Protein AF-A0A523XAG2-F1 (afdb_monomer)

Foldseek 3Di:
DEDEADAQQDADDPVRVVRLVVVLVVVVVCVVVVDDDQYEYEHALDDPSLVVSCVVVVHDSNVSNVVSVVNVCVVCVVVVRDDGPYYHYPVNCVVVVVVVLVVCVVVVQWDDDPPDIDGNPVD

Solvent-accessible surface area (backbone atoms only — not comparable to full-atom values): 7005 Å² total; per-residue (Å²): 87,79,48,88,53,53,61,29,62,57,82,84,51,70,71,54,54,53,52,50,47,53,52,38,51,53,49,52,51,43,44,73,75,68,46,88,79,64,36,34,32,39,36,44,57,68,48,71,66,31,51,56,50,15,60,77,70,74,48,58,42,64,60,46,19,53,54,28,50,54,48,46,54,54,56,38,52,74,69,68,39,73,78,61,80,40,69,55,41,47,76,79,39,48,71,58,53,51,55,51,52,54,53,30,38,77,70,64,36,25,47,78,58,90,98,45,77,46,76,45,87,91,101

pLDDT: mean 97.84, std 1.45, range [84.06, 98.75]
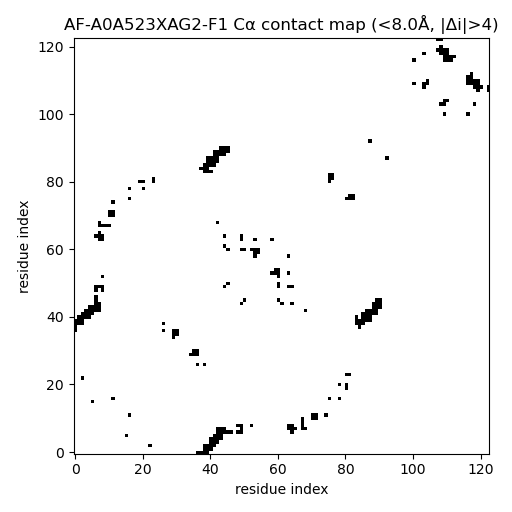
Sequence (123 aa):
MYVCGVTPYAPCHLGHAMSYIVFDTIRRYLEFRGYKVKYVQNFTDIDDKIITRANELGIPPQELAEGFITQYFTDMDALNVKRADVYPRATEEIPKIIEIVEGLIQKGHAYQAGSDVYFRVTS

Radius of gyration: 17.48 Å; Cα contacts (8 Å, |Δi|>4): 146; chains: 1; bounding box: 39×34×42 Å

Structure (mmCIF, N/CA/C/O backbone):
data_AF-A0A523XAG2-F1
#
_entry.id   AF-A0A523XAG2-F1
#
loop_
_atom_site.group_PDB
_atom_site.id
_atom_site.type_symbol
_atom_site.label_atom_id
_atom_site.label_alt_id
_atom_site.label_comp_id
_atom_site.label_asym_id
_atom_site.label_entity_id
_atom_site.label_seq_id
_atom_site.pdbx_PDB_ins_code
_atom_site.Cartn_x
_atom_site.Cartn_y
_atom_site.Cartn_z
_atom_site.occupancy
_atom_site.B_iso_or_equiv
_atom_site.auth_seq_id
_atom_site.auth_comp_id
_atom_site.auth_asym_id
_atom_site.auth_atom_id
_atom_site.pdbx_PDB_model_num
ATOM 1 N N . MET A 1 1 ? -11.273 -7.940 -5.607 1.00 97.50 1 MET A N 1
ATOM 2 C CA . MET A 1 1 ? -10.113 -8.535 -4.920 1.00 97.50 1 MET A CA 1
ATOM 3 C C . MET A 1 1 ? -9.231 -7.404 -4.435 1.00 97.50 1 MET A C 1
ATOM 5 O O . MET A 1 1 ? -8.866 -6.571 -5.253 1.00 97.50 1 MET A O 1
ATOM 9 N N . TYR A 1 2 ? -8.953 -7.353 -3.134 1.00 98.50 2 TYR A N 1
ATOM 10 C CA . TYR A 1 2 ? -8.008 -6.406 -2.542 1.00 98.50 2 TYR A CA 1
ATOM 11 C C . TYR A 1 2 ? -6.773 -7.173 -2.075 1.00 98.50 2 TYR A C 1
ATOM 13 O O . TYR A 1 2 ? -6.923 -8.226 -1.456 1.00 98.50 2 TYR A O 1
ATOM 21 N N . VAL A 1 3 ? -5.584 -6.661 -2.382 1.00 98.31 3 VAL A N 1
ATOM 22 C CA . VAL A 1 3 ? -4.302 -7.210 -1.923 1.00 98.31 3 VAL A CA 1
ATOM 23 C C . VAL A 1 3 ? -3.475 -6.060 -1.372 1.00 98.31 3 VAL A C 1
ATOM 25 O O . VAL A 1 3 ? -3.323 -5.044 -2.045 1.00 98.31 3 VAL A O 1
ATOM 28 N N . CYS A 1 4 ? -2.940 -6.218 -0.162 1.00 98.25 4 CYS A N 1
ATOM 29 C CA . CYS A 1 4 ? -2.070 -5.209 0.436 1.00 98.25 4 CYS A CA 1
ATOM 30 C C . CYS A 1 4 ? -0.849 -4.967 -0.462 1.00 98.25 4 CYS A C 1
ATOM 32 O O . CYS A 1 4 ? -0.158 -5.914 -0.856 1.00 98.25 4 CYS A O 1
ATOM 34 N N . GLY A 1 5 ? -0.598 -3.707 -0.806 1.00 97.62 5 GLY A N 1
ATOM 35 C CA . GLY A 1 5 ? 0.597 -3.325 -1.548 1.00 97.62 5 GLY A CA 1
ATOM 36 C C . GLY A 1 5 ? 1.783 -3.039 -0.634 1.00 97.62 5 GLY A C 1
ATOM 37 O O . GLY A 1 5 ? 1.847 -3.517 0.500 1.00 97.62 5 GLY A O 1
ATOM 38 N N . VAL A 1 6 ? 2.757 -2.306 -1.166 1.00 97.94 6 VAL A N 1
ATOM 39 C CA . VAL A 1 6 ? 4.021 -2.019 -0.479 1.00 97.94 6 VAL A CA 1
ATOM 40 C C . VAL A 1 6 ? 3.953 -0.725 0.330 1.00 97.94 6 VAL A C 1
ATOM 42 O O . VAL A 1 6 ? 3.184 0.187 0.019 1.00 97.94 6 VAL A O 1
ATOM 45 N N . THR A 1 7 ? 4.840 -0.622 1.317 1.00 98.31 7 THR A N 1
ATOM 46 C CA . THR A 1 7 ? 5.311 0.662 1.848 1.00 98.31 7 THR A CA 1
ATOM 47 C C . THR A 1 7 ? 6.520 1.090 1.000 1.00 98.31 7 THR A C 1
ATOM 49 O O . THR A 1 7 ? 7.567 0.442 1.095 1.00 98.31 7 THR A O 1
ATOM 52 N N . PRO A 1 8 ? 6.417 2.117 0.136 1.00 97.38 8 PRO A N 1
ATOM 53 C CA . PRO A 1 8 ? 7.458 2.482 -0.827 1.00 97.38 8 PRO A CA 1
ATOM 54 C C . PRO A 1 8 ? 8.610 3.278 -0.179 1.00 97.38 8 PRO A C 1
ATOM 56 O O . PRO A 1 8 ? 8.826 4.443 -0.483 1.00 97.38 8 PRO A O 1
ATOM 59 N N . TYR A 1 9 ? 9.367 2.653 0.727 1.00 97.06 9 TYR A N 1
ATOM 60 C CA . TYR A 1 9 ? 10.564 3.251 1.351 1.00 97.06 9 TYR A CA 1
ATOM 61 C C . TYR A 1 9 ? 11.886 2.649 0.838 1.00 97.06 9 TYR A C 1
ATOM 63 O O . TYR A 1 9 ? 12.965 3.145 1.170 1.00 97.06 9 TYR A O 1
ATOM 71 N N . ALA A 1 10 ? 11.810 1.554 0.074 1.00 96.31 10 ALA A N 1
ATOM 72 C CA . ALA A 1 10 ? 12.940 0.792 -0.449 1.00 96.31 10 ALA A CA 1
ATOM 73 C C . ALA A 1 10 ? 12.531 -0.009 -1.709 1.00 96.31 10 ALA A C 1
ATOM 75 O O . ALA A 1 10 ? 11.331 -0.182 -1.951 1.00 96.31 10 ALA A O 1
ATOM 76 N N . PRO A 1 11 ? 13.495 -0.538 -2.495 1.00 96.81 11 PRO A N 1
ATOM 77 C CA . PRO A 1 11 ? 13.202 -1.393 -3.645 1.00 96.81 11 PRO A CA 1
ATOM 78 C C . PRO A 1 11 ? 12.416 -2.655 -3.273 1.00 96.81 11 PRO A C 1
ATOM 80 O O . PRO A 1 11 ? 12.544 -3.189 -2.165 1.00 96.81 11 PRO A O 1
ATOM 83 N N . CYS A 1 12 ? 11.648 -3.190 -4.224 1.00 96.06 12 CYS A N 1
ATOM 84 C CA . CYS A 1 12 ? 10.945 -4.447 -4.012 1.00 96.06 12 CYS A CA 1
ATOM 85 C C . CYS A 1 12 ? 11.915 -5.631 -3.928 1.00 96.06 12 CYS A C 1
ATOM 87 O O . CYS A 1 12 ? 12.754 -5.831 -4.799 1.00 96.06 12 CYS A O 1
ATOM 89 N N . HIS A 1 13 ? 11.765 -6.465 -2.897 1.00 96.56 13 HIS A N 1
ATOM 90 C CA . HIS A 1 13 ? 12.514 -7.715 -2.774 1.00 96.56 13 HIS A CA 1
ATOM 91 C C . HIS A 1 13 ? 11.703 -8.917 -3.284 1.0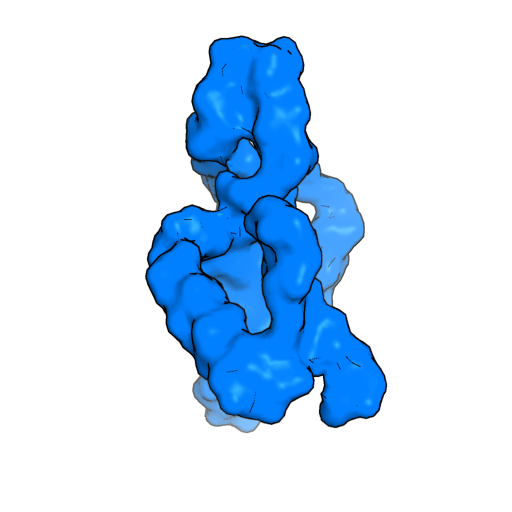0 96.56 13 HIS A C 1
ATOM 93 O O . HIS A 1 13 ? 10.490 -8.835 -3.484 1.00 96.56 13 HIS A O 1
ATOM 99 N N . LEU A 1 14 ? 12.341 -10.089 -3.385 1.00 97.00 14 LEU A N 1
ATOM 100 C CA . LEU A 1 14 ? 11.727 -11.315 -3.916 1.00 97.00 14 LEU A CA 1
ATOM 101 C C . LEU A 1 14 ? 10.422 -11.725 -3.208 1.00 97.00 14 LEU A C 1
ATOM 103 O O . LEU A 1 14 ? 9.502 -12.216 -3.854 1.00 97.00 14 LEU A O 1
ATOM 107 N N . GLY A 1 15 ? 10.299 -11.477 -1.900 1.00 97.56 15 GLY A N 1
ATOM 108 C CA . GLY A 1 15 ? 9.042 -11.706 -1.174 1.00 97.56 15 GLY A CA 1
ATOM 109 C C . GLY A 1 15 ? 7.845 -10.906 -1.718 1.00 97.56 15 GLY A C 1
ATOM 110 O O . GLY A 1 15 ? 6.747 -11.451 -1.808 1.00 97.56 15 GLY A O 1
ATOM 111 N N . HIS A 1 16 ? 8.053 -9.654 -2.146 1.00 97.44 16 HIS A N 1
ATOM 112 C CA . HIS A 1 16 ? 7.012 -8.844 -2.784 1.00 97.44 16 HIS A CA 1
ATOM 113 C C . HIS A 1 16 ? 6.643 -9.426 -4.149 1.00 97.44 16 HIS A C 1
ATOM 115 O O . HIS A 1 16 ? 5.468 -9.666 -4.416 1.00 97.44 16 HIS A O 1
ATOM 121 N N . ALA A 1 17 ? 7.652 -9.732 -4.972 1.00 97.00 17 ALA A N 1
ATOM 122 C CA . ALA A 1 17 ? 7.456 -10.347 -6.281 1.00 97.00 17 ALA A CA 1
ATOM 123 C C . ALA A 1 17 ? 6.650 -11.653 -6.182 1.00 97.00 17 ALA A C 1
ATOM 125 O O . ALA A 1 17 ? 5.663 -11.819 -6.891 1.00 97.00 17 ALA A O 1
ATOM 126 N N . MET A 1 18 ? 7.013 -12.544 -5.253 1.00 97.94 18 MET A N 1
ATOM 127 C CA . MET A 1 18 ? 6.292 -13.799 -5.022 1.00 97.94 18 MET A CA 1
ATOM 128 C C . MET A 1 18 ? 4.818 -13.547 -4.689 1.00 97.94 18 MET A C 1
ATOM 130 O O . MET A 1 18 ? 3.946 -14.127 -5.334 1.00 97.94 18 MET A O 1
ATOM 134 N N . SER A 1 19 ? 4.534 -12.642 -3.746 1.00 97.44 19 SER A N 1
ATOM 135 C CA . SER A 1 19 ? 3.159 -12.298 -3.368 1.00 97.44 19 SER A CA 1
ATOM 136 C C . SER A 1 19 ? 2.347 -11.818 -4.577 1.00 97.44 19 SER A C 1
ATOM 138 O O . SER A 1 19 ? 1.274 -12.350 -4.869 1.00 97.44 19 SER A O 1
ATOM 140 N N . TYR A 1 20 ? 2.878 -10.860 -5.340 1.00 98.19 20 TYR A N 1
ATOM 141 C CA . TYR A 1 20 ? 2.146 -10.264 -6.457 1.00 98.19 20 TYR A CA 1
ATOM 142 C C . TYR A 1 20 ? 1.990 -11.208 -7.650 1.00 98.19 20 TYR A C 1
ATOM 144 O O . TYR A 1 20 ? 0.936 -11.191 -8.280 1.00 98.19 20 TYR A O 1
ATOM 152 N N . ILE A 1 21 ? 2.947 -12.106 -7.896 1.00 98.44 21 ILE A N 1
ATOM 153 C CA . ILE A 1 21 ? 2.810 -13.181 -8.892 1.00 98.44 21 ILE A CA 1
ATOM 154 C C . ILE A 1 21 ? 1.715 -14.177 -8.483 1.00 98.44 21 ILE A C 1
ATOM 156 O O . ILE A 1 21 ? 0.915 -14.596 -9.324 1.00 98.44 21 ILE A O 1
ATOM 160 N N . VAL A 1 22 ? 1.635 -14.550 -7.201 1.00 98.56 22 VAL A N 1
ATOM 161 C CA . VAL A 1 22 ? 0.587 -15.460 -6.706 1.00 98.56 22 VAL A CA 1
ATOM 162 C C . VAL A 1 22 ? -0.797 -14.838 -6.894 1.00 98.56 22 VAL A C 1
ATOM 164 O O . VAL A 1 22 ? -1.693 -15.483 -7.444 1.00 98.56 22 VAL A O 1
ATOM 167 N N . PHE A 1 23 ? -0.982 -13.575 -6.506 1.00 98.56 23 PHE A N 1
ATOM 168 C CA . PHE A 1 23 ? -2.272 -12.903 -6.676 1.00 98.56 23 PHE A CA 1
ATOM 169 C C . PHE A 1 23 ? -2.610 -12.590 -8.136 1.00 98.56 23 PHE A C 1
ATOM 171 O O . PHE A 1 23 ? -3.779 -12.679 -8.515 1.00 98.56 23 PHE A O 1
ATOM 178 N N . ASP A 1 24 ? -1.617 -12.302 -8.978 1.00 98.56 24 ASP A N 1
ATOM 179 C CA . ASP A 1 24 ? -1.805 -12.184 -10.425 1.00 98.56 24 ASP A CA 1
ATOM 180 C C . ASP A 1 24 ? -2.245 -13.519 -11.044 1.00 98.56 24 ASP A C 1
ATOM 182 O O . ASP A 1 24 ? -3.184 -13.559 -11.839 1.00 98.56 24 ASP A O 1
ATOM 186 N N . THR A 1 25 ? -1.667 -14.637 -10.598 1.00 98.56 25 THR A N 1
ATOM 187 C CA . THR A 1 25 ? -2.084 -15.984 -11.018 1.00 98.56 25 THR A CA 1
ATOM 188 C C . THR A 1 25 ? -3.542 -16.256 -10.640 1.00 98.56 25 THR A C 1
ATOM 190 O O . THR A 1 25 ? -4.327 -16.707 -11.477 1.00 98.56 25 THR A O 1
ATOM 193 N N . ILE A 1 26 ? -3.938 -15.926 -9.405 1.00 98.56 26 ILE A N 1
ATOM 194 C CA . ILE A 1 26 ? -5.331 -16.046 -8.947 1.00 98.56 26 ILE A CA 1
ATOM 195 C C . ILE A 1 26 ? -6.255 -15.167 -9.801 1.00 98.56 26 ILE A C 1
ATOM 197 O O . ILE A 1 26 ? -7.284 -15.649 -10.279 1.00 98.56 26 ILE A O 1
ATOM 201 N N . ARG A 1 27 ? -5.884 -13.900 -10.044 1.00 98.50 27 ARG A N 1
ATOM 202 C CA . ARG A 1 27 ? -6.647 -12.976 -10.900 1.00 98.50 27 ARG A CA 1
ATOM 203 C C . ARG A 1 27 ? -6.852 -13.564 -12.292 1.00 98.50 27 ARG A C 1
ATOM 205 O O . ARG A 1 27 ? -7.989 -13.647 -12.748 1.00 98.50 27 ARG A O 1
ATOM 212 N N . ARG A 1 28 ? -5.770 -13.985 -12.952 1.00 98.69 28 ARG A N 1
ATOM 213 C CA . ARG A 1 28 ? -5.802 -14.546 -14.310 1.00 98.69 28 ARG A CA 1
ATOM 214 C C . ARG A 1 28 ? -6.657 -15.803 -14.376 1.00 98.69 28 ARG A C 1
ATOM 216 O O . ARG A 1 28 ? -7.413 -15.966 -15.328 1.00 98.69 28 ARG A O 1
ATOM 223 N N . TYR A 1 29 ? -6.588 -16.665 -13.361 1.00 98.75 29 TYR A N 1
ATOM 224 C CA . TYR A 1 29 ? -7.439 -17.849 -13.298 1.00 98.75 29 TYR A CA 1
ATOM 225 C C . TYR A 1 29 ? -8.923 -17.483 -13.176 1.00 98.75 29 TYR A C 1
ATOM 227 O O . TYR A 1 29 ? -9.754 -18.037 -13.893 1.00 98.75 29 TYR A O 1
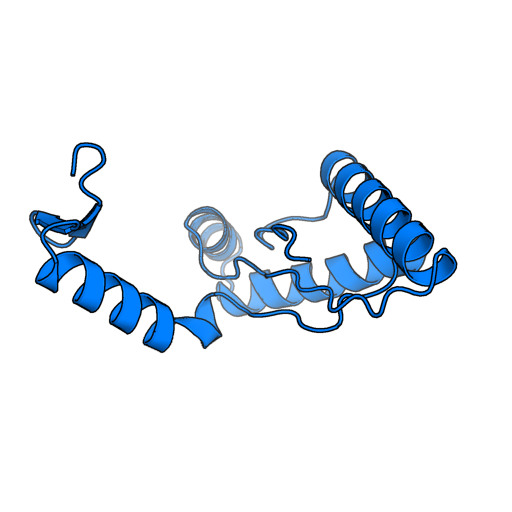ATOM 235 N N . LEU A 1 30 ? -9.275 -16.524 -12.317 1.00 98.69 30 LEU A N 1
ATOM 236 C CA . LEU A 1 30 ? -10.655 -16.048 -12.192 1.00 98.69 30 LEU A CA 1
ATOM 237 C C . LEU A 1 30 ? -11.165 -15.424 -13.502 1.00 98.69 30 LEU A C 1
ATOM 239 O O . LEU A 1 30 ? -12.275 -15.737 -13.932 1.00 98.69 30 LEU A O 1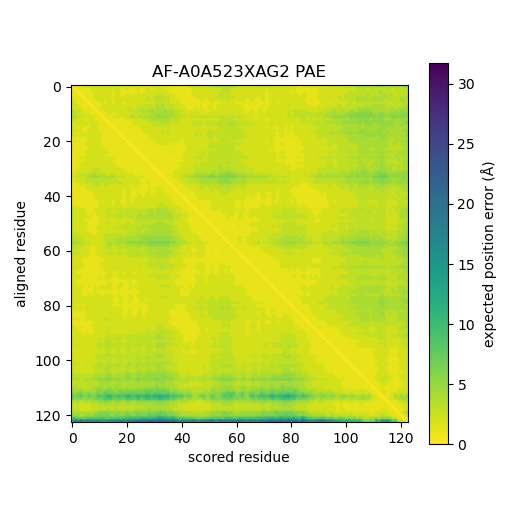
ATOM 243 N N . GLU A 1 31 ? -10.347 -14.602 -14.161 1.00 98.38 31 GLU A N 1
ATOM 244 C CA . GLU A 1 31 ? -10.662 -14.019 -15.472 1.00 98.38 31 GLU A CA 1
ATOM 245 C C . GLU A 1 31 ? -10.849 -15.114 -16.540 1.00 98.38 31 GLU A C 1
ATOM 247 O O . GLU A 1 31 ? -11.838 -15.095 -17.271 1.00 98.38 31 GLU A O 1
ATOM 252 N N . PHE A 1 32 ? -9.974 -16.126 -16.574 1.00 98.50 32 PHE A N 1
ATOM 253 C CA . PHE A 1 32 ? -10.103 -17.297 -17.453 1.00 98.50 32 PHE A CA 1
ATOM 254 C C . PHE A 1 32 ? -11.407 -18.073 -17.214 1.00 98.50 32 PHE A C 1
ATOM 256 O O . PHE A 1 32 ? -12.037 -18.545 -18.158 1.00 98.50 32 PHE A O 1
ATOM 263 N N . ARG A 1 33 ? -11.856 -18.177 -15.958 1.00 98.56 33 ARG A N 1
ATOM 264 C CA . ARG A 1 33 ? -13.131 -18.815 -15.590 1.00 98.56 33 ARG A CA 1
ATOM 265 C C . ARG A 1 33 ? -14.368 -17.967 -15.922 1.00 98.56 33 ARG A C 1
ATOM 267 O O . ARG A 1 33 ? -15.479 -18.427 -15.669 1.00 98.56 33 ARG A O 1
ATOM 274 N N . GLY A 1 34 ? -14.192 -16.772 -16.487 1.00 98.62 34 GLY A N 1
ATOM 275 C CA . GLY A 1 34 ? -15.273 -15.882 -16.915 1.00 98.62 34 GLY A CA 1
ATOM 276 C C . GLY A 1 34 ? -15.710 -14.852 -15.870 1.00 98.62 34 GLY A C 1
ATOM 277 O O . GLY A 1 34 ? -16.684 -14.135 -16.099 1.00 98.62 34 GLY A O 1
ATOM 278 N N . TYR A 1 35 ? -15.016 -14.740 -14.731 1.00 98.62 35 TYR A N 1
ATOM 279 C CA . TYR A 1 35 ? -15.319 -13.706 -13.741 1.00 98.62 35 TYR A CA 1
ATOM 280 C C . TYR A 1 35 ? -14.778 -12.342 -14.175 1.00 98.62 35 TYR A C 1
ATOM 282 O O . TYR A 1 35 ? -13.654 -12.216 -14.656 1.00 98.62 35 TYR A O 1
ATOM 290 N N . LYS A 1 36 ? -15.552 -11.285 -13.909 1.00 98.12 36 LYS A N 1
ATOM 291 C CA . LYS A 1 36 ? -15.058 -9.905 -13.965 1.00 98.12 36 LYS A CA 1
ATOM 292 C C . LYS A 1 36 ? -14.393 -9.565 -12.636 1.00 98.12 36 LYS A C 1
ATOM 294 O O . LYS A 1 36 ? -15.077 -9.374 -11.631 1.00 98.12 36 LYS A O 1
ATOM 299 N N . VAL A 1 37 ? -13.067 -9.503 -12.621 1.00 98.19 37 VAL A N 1
ATOM 300 C CA . VAL A 1 37 ? -12.303 -9.203 -11.406 1.00 98.19 37 VAL A CA 1
ATOM 301 C C . VAL A 1 37 ? -11.959 -7.719 -11.371 1.00 98.19 37 VAL A C 1
ATOM 303 O O . VAL A 1 37 ? -11.209 -7.255 -12.219 1.00 98.19 37 VAL A O 1
ATOM 306 N N . LYS A 1 38 ? -12.466 -6.996 -10.362 1.00 98.50 38 LYS A N 1
ATOM 307 C CA . LYS A 1 38 ? -11.920 -5.691 -9.960 1.00 98.50 38 LYS A CA 1
ATOM 308 C C . LYS A 1 38 ? -10.787 -5.923 -8.963 1.00 98.50 38 LYS A C 1
ATOM 310 O O . LYS A 1 38 ? -11.047 -6.390 -7.848 1.00 98.50 38 LYS A O 1
ATOM 315 N N . TYR A 1 39 ? -9.556 -5.651 -9.365 1.00 98.44 39 TYR A N 1
ATOM 316 C CA . TYR A 1 39 ? -8.343 -5.797 -8.575 1.00 98.44 39 TYR A CA 1
ATOM 317 C C . TYR A 1 39 ? -7.875 -4.441 -8.036 1.00 98.44 39 TYR A C 1
ATOM 319 O O . TYR A 1 39 ? -7.693 -3.498 -8.799 1.00 98.44 39 TYR A O 1
ATOM 327 N N . VAL A 1 40 ? -7.708 -4.346 -6.718 1.00 98.69 40 VAL A N 1
ATOM 328 C CA . VAL A 1 40 ? -7.300 -3.127 -6.008 1.00 98.69 40 VAL A CA 1
ATOM 329 C C . VAL A 1 40 ? -6.075 -3.440 -5.160 1.00 98.69 40 VAL A C 1
ATOM 331 O O . VAL A 1 40 ? -6.059 -4.457 -4.462 1.00 98.69 40 VAL A O 1
ATOM 334 N N . GLN A 1 41 ? -5.076 -2.565 -5.207 1.00 98.62 41 GLN A N 1
ATOM 335 C CA . GLN A 1 41 ? -3.840 -2.713 -4.448 1.00 98.62 41 GLN A CA 1
ATOM 336 C C . GLN A 1 41 ? -3.341 -1.350 -3.988 1.00 98.62 41 GLN A C 1
ATOM 338 O O . GLN A 1 41 ? -3.088 -0.486 -4.813 1.00 98.62 41 GLN A O 1
ATOM 343 N N . ASN A 1 42 ? -3.223 -1.137 -2.682 1.00 98.62 42 ASN A N 1
ATOM 344 C CA . ASN A 1 42 ? -2.871 0.177 -2.150 1.00 98.62 42 ASN A CA 1
ATOM 345 C C . ASN A 1 42 ? -1.363 0.469 -2.225 1.00 98.62 42 ASN A C 1
ATOM 347 O O . ASN A 1 42 ? -0.554 -0.450 -2.296 1.00 98.62 42 ASN A O 1
ATOM 351 N N . PHE A 1 43 ? -0.986 1.737 -2.092 1.00 98.62 43 PHE A N 1
ATOM 352 C CA . PHE A 1 43 ? 0.350 2.124 -1.637 1.00 98.62 43 PHE A CA 1
ATOM 353 C C . PHE A 1 43 ? 0.246 2.737 -0.244 1.00 98.62 43 PHE A C 1
ATOM 355 O O . PHE A 1 43 ? -0.556 3.643 -0.014 1.00 98.62 43 PHE A O 1
ATOM 362 N N . THR A 1 44 ? 1.050 2.239 0.694 1.00 98.38 44 THR A N 1
ATOM 363 C CA . THR A 1 44 ? 1.156 2.816 2.040 1.00 98.38 44 THR A CA 1
ATOM 364 C C . THR A 1 44 ? 2.208 3.923 2.010 1.00 98.38 44 THR A C 1
ATOM 366 O O . THR A 1 44 ? 3.316 3.745 2.500 1.00 98.38 44 THR A O 1
ATOM 369 N N . ASP A 1 45 ? 1.896 5.036 1.349 1.00 98.06 45 ASP A N 1
ATOM 370 C CA . ASP A 1 45 ? 2.817 6.144 1.050 1.00 98.06 45 ASP A CA 1
ATOM 371 C C . ASP A 1 45 ? 2.983 7.167 2.192 1.00 98.06 45 ASP A C 1
ATOM 373 O O . ASP A 1 45 ? 3.628 8.199 2.024 1.00 98.06 45 ASP A O 1
ATOM 377 N N . ILE A 1 46 ? 2.458 6.845 3.376 1.00 97.12 46 ILE A N 1
ATOM 378 C CA . ILE A 1 46 ? 2.736 7.519 4.645 1.00 97.12 46 ILE A CA 1
ATOM 379 C C . ILE A 1 46 ? 2.923 6.456 5.735 1.00 97.12 46 ILE A C 1
ATOM 381 O O . ILE A 1 46 ? 2.018 5.674 6.014 1.00 97.12 46 ILE A O 1
ATOM 385 N N . ASP A 1 47 ? 4.130 6.383 6.297 1.00 97.94 47 ASP A N 1
ATOM 386 C CA . ASP A 1 47 ? 4.543 5.384 7.291 1.00 97.94 47 ASP A CA 1
ATOM 387 C C . ASP A 1 47 ? 5.838 5.846 7.978 1.00 97.94 47 ASP A C 1
ATOM 389 O O . ASP A 1 47 ? 6.654 6.542 7.359 1.00 97.94 47 ASP A O 1
ATOM 393 N N . ASP A 1 48 ? 6.071 5.413 9.219 1.00 97.25 48 ASP A N 1
ATOM 394 C CA . ASP A 1 48 ? 7.284 5.738 9.980 1.00 97.25 48 ASP A CA 1
ATOM 395 C C . ASP A 1 48 ? 8.563 5.384 9.210 1.00 97.25 48 ASP A C 1
ATOM 397 O O . ASP A 1 48 ? 9.518 6.161 9.203 1.00 97.25 48 ASP A O 1
ATOM 401 N N . LYS A 1 49 ? 8.583 4.260 8.478 1.00 97.38 49 LYS A N 1
ATOM 402 C CA . LYS A 1 49 ? 9.755 3.847 7.687 1.00 97.38 49 LYS A CA 1
ATOM 403 C C . LYS A 1 49 ? 10.077 4.823 6.560 1.00 97.38 49 LYS A C 1
ATOM 405 O O . LYS A 1 49 ? 11.252 5.042 6.268 1.00 97.38 49 LYS A O 1
ATOM 410 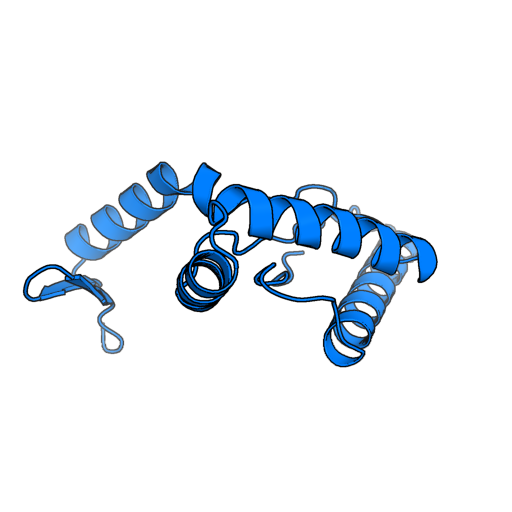N N . ILE A 1 50 ? 9.052 5.402 5.930 1.00 98.06 50 ILE A N 1
ATOM 411 C CA . ILE A 1 50 ? 9.227 6.421 4.886 1.00 98.06 50 ILE A CA 1
ATOM 412 C C . ILE A 1 50 ? 9.789 7.687 5.527 1.00 98.06 50 ILE A C 1
ATOM 414 O O . ILE A 1 50 ? 10.772 8.225 5.027 1.00 98.06 50 ILE A O 1
ATOM 418 N N . ILE A 1 51 ? 9.221 8.127 6.654 1.00 97.69 51 ILE A N 1
ATOM 419 C CA . ILE A 1 51 ? 9.662 9.333 7.368 1.00 97.69 51 ILE A CA 1
ATOM 420 C C . ILE A 1 51 ? 11.126 9.200 7.803 1.00 97.69 51 ILE A C 1
ATOM 422 O O . ILE A 1 51 ? 11.939 10.074 7.502 1.00 97.69 51 ILE A O 1
ATOM 426 N N . THR A 1 52 ? 11.489 8.096 8.463 1.00 98.25 52 THR A N 1
ATOM 427 C CA . THR A 1 52 ? 12.869 7.841 8.896 1.00 98.25 52 THR A CA 1
ATOM 428 C C . THR A 1 52 ? 13.825 7.850 7.709 1.00 98.25 52 THR A C 1
ATOM 430 O O . THR A 1 52 ? 14.825 8.566 7.733 1.00 98.25 52 THR A O 1
ATOM 433 N N . ARG A 1 53 ? 13.501 7.116 6.639 1.00 97.56 53 ARG A N 1
ATOM 434 C CA . ARG A 1 53 ? 14.389 6.994 5.481 1.00 97.56 53 ARG A CA 1
ATOM 435 C C . ARG A 1 53 ? 14.530 8.298 4.696 1.00 97.56 53 ARG A C 1
ATOM 437 O O . ARG A 1 53 ? 15.618 8.612 4.222 1.00 97.56 53 ARG A O 1
ATOM 444 N N . ALA A 1 54 ? 13.452 9.059 4.561 1.00 97.94 54 ALA A N 1
ATOM 445 C CA . ALA A 1 54 ? 13.465 10.352 3.890 1.00 97.94 54 ALA A CA 1
ATOM 446 C C . ALA A 1 54 ? 14.342 11.360 4.649 1.00 97.94 54 ALA A C 1
ATOM 448 O O . ALA A 1 54 ? 15.163 12.043 4.038 1.00 97.94 54 ALA A O 1
ATOM 449 N N . ASN A 1 55 ? 14.260 11.360 5.986 1.00 98.00 55 ASN A N 1
ATOM 450 C CA . ASN A 1 55 ? 15.119 12.177 6.844 1.00 98.00 55 ASN A CA 1
ATOM 451 C C . ASN A 1 55 ? 16.603 11.794 6.724 1.00 98.00 55 ASN A C 1
ATOM 453 O O . ASN A 1 55 ? 17.447 12.682 6.641 1.00 98.00 55 ASN A O 1
ATOM 457 N N . GLU A 1 56 ? 16.935 10.498 6.671 1.00 97.81 56 GLU A N 1
ATOM 458 C CA . GLU A 1 56 ? 18.316 10.029 6.446 1.00 97.81 56 GLU A CA 1
ATOM 459 C C . GLU A 1 56 ? 18.896 10.511 5.110 1.00 97.81 56 GLU A C 1
ATOM 461 O O . GLU A 1 56 ? 20.091 10.784 5.010 1.00 97.81 56 GLU A O 1
ATOM 466 N N . LEU A 1 57 ? 18.055 10.587 4.077 1.00 96.75 57 LEU A N 1
ATOM 467 C CA . LEU A 1 57 ? 18.441 10.995 2.726 1.00 96.75 57 LEU A CA 1
ATOM 468 C C . LEU A 1 57 ? 18.348 12.510 2.500 1.00 96.75 57 LEU A C 1
ATOM 470 O O . LEU A 1 57 ? 18.823 12.994 1.475 1.00 96.75 57 LEU A O 1
ATOM 474 N N . GLY A 1 58 ? 17.754 13.257 3.434 1.00 97.94 58 GLY A N 1
ATOM 475 C CA . GLY A 1 58 ? 17.552 14.699 3.311 1.00 97.94 58 GLY A CA 1
ATOM 476 C C . GLY A 1 58 ? 16.563 15.098 2.211 1.00 97.94 58 GLY A C 1
ATOM 477 O O . GLY A 1 58 ? 16.694 16.189 1.660 1.00 97.94 58 GLY A O 1
ATOM 478 N N . ILE A 1 59 ? 15.597 14.232 1.882 1.00 98.19 59 ILE A N 1
ATOM 479 C CA . ILE A 1 59 ? 14.573 14.486 0.854 1.00 98.19 59 ILE A CA 1
ATOM 480 C C . ILE A 1 59 ? 13.156 14.445 1.450 1.00 98.19 59 ILE A C 1
ATOM 482 O O . ILE A 1 59 ? 12.955 13.849 2.509 1.00 98.19 59 ILE A O 1
ATOM 486 N N . PRO A 1 60 ? 12.145 15.044 0.796 1.00 98.06 60 PRO A N 1
ATOM 487 C CA . PRO A 1 60 ? 10.755 14.930 1.230 1.00 98.06 60 PRO A CA 1
ATOM 488 C C . PRO A 1 60 ? 10.248 13.470 1.234 1.00 98.06 60 PRO A C 1
ATOM 490 O O . PRO A 1 60 ? 10.494 12.741 0.270 1.00 98.06 60 PRO A O 1
ATOM 493 N N . PRO A 1 61 ? 9.458 13.035 2.241 1.00 97.69 61 PRO A N 1
ATOM 494 C CA . PRO A 1 61 ? 8.862 11.691 2.284 1.00 97.69 61 PRO A CA 1
ATOM 495 C C . PRO A 1 61 ? 8.068 11.313 1.030 1.00 97.69 61 PRO A C 1
ATOM 497 O O . PRO A 1 61 ? 8.138 10.180 0.561 1.00 97.69 61 PRO A O 1
ATOM 500 N N . GLN A 1 62 ? 7.355 12.281 0.454 1.00 96.94 62 GLN A N 1
ATOM 501 C CA . GLN A 1 62 ? 6.574 12.073 -0.761 1.00 96.94 62 GLN A CA 1
ATOM 502 C C . GLN A 1 62 ? 7.456 11.838 -1.995 1.00 96.94 62 GLN A C 1
ATOM 504 O O . GLN A 1 62 ? 7.101 11.034 -2.851 1.00 96.94 62 GLN A O 1
ATOM 509 N N . GLU A 1 63 ? 8.621 12.488 -2.068 1.00 98.12 63 GLU A N 1
ATOM 510 C CA . GLU A 1 63 ? 9.590 12.266 -3.146 1.00 98.12 63 GLU A CA 1
ATOM 511 C C . GLU A 1 63 ? 10.183 10.852 -3.062 1.00 98.12 63 GLU A C 1
ATOM 513 O O . GLU A 1 63 ? 10.253 10.147 -4.070 1.00 98.12 63 GLU A O 1
ATOM 518 N N . LEU A 1 64 ? 10.518 10.395 -1.847 1.00 98.31 64 LEU A N 1
ATOM 519 C CA . LEU A 1 64 ? 10.972 9.024 -1.600 1.00 98.31 64 LEU A CA 1
ATOM 520 C C . LEU A 1 64 ? 9.921 7.995 -2.048 1.00 98.31 64 LEU A C 1
ATOM 522 O O . LEU A 1 64 ? 10.241 7.054 -2.778 1.00 98.31 64 LEU A O 1
ATOM 526 N N . ALA A 1 65 ? 8.671 8.192 -1.619 1.00 98.25 65 ALA A N 1
ATOM 527 C CA . ALA A 1 65 ? 7.564 7.304 -1.946 1.00 98.25 65 ALA A CA 1
ATOM 528 C C . ALA A 1 65 ? 7.316 7.234 -3.459 1.00 98.25 65 ALA A C 1
ATOM 530 O O . ALA A 1 65 ? 7.210 6.139 -4.008 1.00 98.25 65 ALA A O 1
ATOM 531 N N . GLU A 1 66 ? 7.287 8.375 -4.153 1.00 98.19 66 GLU A N 1
ATOM 532 C CA . GLU A 1 66 ? 7.054 8.419 -5.601 1.00 98.19 66 GLU A CA 1
ATOM 533 C C . GLU A 1 66 ? 8.161 7.703 -6.390 1.00 98.19 66 GLU A C 1
ATOM 535 O O . GLU A 1 66 ? 7.878 6.958 -7.336 1.00 98.19 66 GLU A O 1
ATOM 540 N N . GLY A 1 67 ? 9.420 7.858 -5.966 1.00 98.19 67 GLY A N 1
ATOM 541 C CA . GLY A 1 67 ? 10.552 7.157 -6.567 1.00 98.19 67 GLY A CA 1
ATOM 542 C C . GLY A 1 67 ? 10.398 5.636 -6.490 1.00 98.19 67 GLY A C 1
ATOM 543 O O . GLY A 1 67 ? 10.535 4.936 -7.497 1.00 98.19 67 GLY A O 1
ATOM 544 N N . PHE A 1 68 ? 10.035 5.107 -5.319 1.00 98.44 68 PHE A N 1
ATOM 545 C CA . PHE A 1 68 ? 9.844 3.665 -5.150 1.00 98.44 68 PHE A CA 1
ATOM 546 C C . PHE A 1 68 ? 8.523 3.137 -5.716 1.00 98.44 68 PHE A C 1
ATOM 548 O O . PHE A 1 68 ? 8.479 1.975 -6.113 1.00 98.44 68 PHE A O 1
ATOM 555 N N . ILE A 1 69 ? 7.477 3.960 -5.837 1.00 98.50 69 ILE A N 1
ATOM 556 C CA . ILE A 1 69 ? 6.267 3.613 -6.603 1.00 98.50 69 ILE A CA 1
ATOM 557 C C . ILE A 1 69 ? 6.609 3.467 -8.094 1.00 98.50 69 ILE A C 1
ATOM 559 O O . ILE A 1 69 ? 6.190 2.507 -8.743 1.00 98.50 69 ILE A O 1
ATOM 563 N N . THR A 1 70 ? 7.427 4.368 -8.640 1.00 98.50 70 THR A N 1
ATOM 564 C CA . THR A 1 70 ? 7.899 4.272 -10.031 1.00 98.50 70 THR A CA 1
ATOM 565 C C . THR A 1 70 ? 8.738 3.008 -10.249 1.00 98.50 70 THR A C 1
ATOM 567 O O . THR A 1 70 ? 8.529 2.272 -11.221 1.00 98.50 70 THR A O 1
ATOM 570 N N . GLN A 1 71 ? 9.645 2.704 -9.314 1.00 98.12 71 GLN A N 1
ATOM 571 C CA . GLN A 1 71 ? 10.428 1.467 -9.349 1.00 98.12 71 GLN A CA 1
ATOM 572 C C . GLN A 1 71 ? 9.538 0.222 -9.227 1.00 98.12 71 GLN A C 1
ATOM 574 O O . GLN A 1 71 ? 9.720 -0.728 -9.982 1.00 98.12 71 GLN A O 1
ATOM 579 N N . TYR A 1 72 ? 8.534 0.246 -8.345 1.00 98.50 72 TYR A N 1
ATOM 580 C CA . TYR A 1 72 ? 7.559 -0.832 -8.186 1.00 98.50 72 TYR A CA 1
ATOM 581 C C . TYR A 1 72 ? 6.896 -1.196 -9.520 1.00 98.50 72 TYR A C 1
ATOM 583 O O . TYR A 1 72 ? 6.856 -2.372 -9.882 1.00 98.50 72 TYR A O 1
ATOM 591 N N . PHE A 1 73 ? 6.412 -0.205 -10.279 1.00 98.56 73 PHE A N 1
ATOM 592 C CA . PHE A 1 73 ? 5.804 -0.470 -11.585 1.00 98.56 73 PHE A CA 1
ATOM 593 C C . PHE A 1 73 ? 6.806 -1.063 -12.572 1.00 98.56 73 PHE A C 1
ATOM 595 O O . PHE A 1 73 ? 6.475 -2.023 -13.261 1.00 98.56 73 PHE A O 1
ATOM 602 N N . THR A 1 74 ? 8.035 -0.547 -12.588 1.00 98.50 74 THR A N 1
ATOM 603 C CA . THR A 1 74 ? 9.108 -1.066 -13.446 1.00 98.50 74 THR A CA 1
ATOM 604 C C . THR A 1 74 ? 9.387 -2.543 -13.153 1.00 98.50 74 THR A C 1
ATOM 606 O O . THR A 1 74 ? 9.420 -3.361 -14.073 1.00 98.50 74 THR A O 1
ATOM 609 N N . ASP A 1 75 ? 9.523 -2.901 -11.875 1.00 98.12 75 ASP A N 1
ATOM 610 C CA . ASP A 1 75 ? 9.806 -4.270 -11.438 1.00 98.12 75 ASP A CA 1
ATOM 611 C C . ASP A 1 75 ? 8.639 -5.219 -11.751 1.00 98.12 75 ASP A C 1
ATOM 613 O O . ASP A 1 75 ? 8.841 -6.324 -12.257 1.00 98.12 75 ASP A O 1
ATOM 617 N N . MET A 1 76 ? 7.403 -4.805 -11.456 1.00 98.44 76 MET A N 1
ATOM 618 C CA . MET A 1 76 ? 6.220 -5.649 -11.652 1.00 98.44 76 MET A CA 1
ATOM 619 C C . MET A 1 76 ? 5.884 -5.846 -13.130 1.00 98.44 76 MET A C 1
ATOM 621 O O . MET A 1 76 ? 5.543 -6.961 -13.533 1.00 98.44 76 MET A O 1
ATOM 625 N N . ASP A 1 77 ? 6.038 -4.804 -13.949 1.00 98.38 77 ASP A N 1
ATOM 626 C CA . ASP A 1 77 ? 5.865 -4.910 -15.396 1.00 98.38 77 ASP A CA 1
ATOM 627 C C . ASP A 1 77 ? 6.918 -5.859 -16.000 1.00 98.38 77 ASP A C 1
ATOM 629 O O . ASP A 1 77 ? 6.578 -6.706 -16.828 1.00 98.38 77 ASP A O 1
ATOM 633 N N . ALA A 1 78 ? 8.178 -5.792 -15.540 1.00 98.25 78 ALA A N 1
ATOM 634 C CA . ALA A 1 78 ? 9.245 -6.701 -15.974 1.00 98.25 78 ALA A CA 1
ATOM 635 C C . ALA A 1 78 ? 8.966 -8.173 -15.610 1.00 98.25 78 ALA A C 1
ATOM 637 O O . ALA A 1 78 ? 9.382 -9.085 -16.325 1.00 98.25 78 ALA A O 1
ATOM 638 N N . LEU A 1 79 ? 8.223 -8.409 -14.526 1.00 98.12 79 LEU A N 1
ATOM 639 C CA . LEU A 1 79 ? 7.756 -9.732 -14.104 1.00 98.12 79 LEU A CA 1
ATOM 640 C C . LEU A 1 79 ? 6.437 -10.161 -14.773 1.00 98.12 79 LEU A C 1
ATOM 642 O O . LEU A 1 79 ? 5.920 -11.233 -14.455 1.00 98.12 79 LEU A O 1
ATOM 646 N N . ASN A 1 80 ? 5.888 -9.360 -15.696 1.00 98.38 80 ASN A N 1
ATOM 647 C CA . ASN A 1 80 ? 4.602 -9.600 -16.360 1.00 98.38 80 ASN A CA 1
ATOM 648 C C . ASN A 1 80 ? 3.416 -9.723 -15.376 1.00 98.38 80 ASN A C 1
ATOM 650 O O . ASN A 1 80 ? 2.407 -10.385 -15.653 1.00 98.38 80 ASN A O 1
ATOM 654 N N . VAL A 1 81 ? 3.521 -9.065 -14.220 1.00 98.56 81 VAL A N 1
ATOM 655 C CA . VAL A 1 81 ? 2.415 -8.921 -13.271 1.00 98.56 81 VAL A CA 1
ATOM 656 C C . VAL A 1 81 ? 1.434 -7.905 -13.845 1.00 98.56 81 VAL A C 1
ATOM 658 O O . VAL A 1 81 ? 1.800 -6.778 -14.178 1.00 98.56 81 VAL A O 1
ATOM 661 N N . LYS A 1 82 ? 0.160 -8.282 -13.983 1.00 98.06 82 LYS A N 1
ATOM 662 C CA . LYS A 1 82 ? -0.851 -7.386 -14.545 1.00 98.06 82 LYS A CA 1
ATOM 663 C C . LYS A 1 82 ? -1.176 -6.287 -13.532 1.00 98.06 82 LYS A C 1
ATOM 665 O O . LYS A 1 82 ? -1.610 -6.579 -12.416 1.00 98.06 82 LYS A O 1
ATOM 670 N N . ARG A 1 83 ? -1.035 -5.023 -13.942 1.00 98.25 83 ARG A N 1
ATOM 671 C CA . ARG A 1 83 ? -1.363 -3.858 -13.104 1.00 98.25 83 ARG A CA 1
ATOM 672 C C . ARG A 1 83 ? -2.784 -3.950 -12.530 1.00 98.25 83 ARG A C 1
ATOM 674 O O . ARG A 1 83 ? -3.712 -4.407 -13.208 1.00 98.25 83 ARG A O 1
ATOM 681 N N . ALA A 1 84 ? -2.954 -3.536 -11.277 1.00 98.38 84 ALA A N 1
ATOM 682 C CA . ALA A 1 84 ? -4.255 -3.427 -10.628 1.00 98.38 84 ALA A CA 1
ATOM 683 C C . ALA A 1 84 ? -5.133 -2.378 -11.314 1.00 98.38 84 ALA A C 1
ATOM 685 O O . ALA A 1 84 ? -4.642 -1.475 -11.988 1.00 98.38 84 ALA A O 1
ATOM 686 N N . ASP A 1 85 ? -6.446 -2.515 -11.150 1.00 98.50 85 ASP A N 1
ATOM 687 C CA . ASP A 1 85 ? -7.403 -1.588 -11.751 1.00 98.50 85 ASP A CA 1
ATOM 688 C C . ASP A 1 85 ? -7.439 -0.259 -10.984 1.00 98.50 85 ASP A C 1
ATOM 690 O O . ASP A 1 85 ? -7.776 0.774 -11.556 1.00 98.50 85 ASP A O 1
ATOM 694 N N . VAL A 1 86 ? -7.108 -0.284 -9.686 1.00 98.25 86 VAL A N 1
ATOM 695 C CA . VAL A 1 86 ? -7.031 0.904 -8.826 1.00 98.25 86 VAL A CA 1
ATOM 696 C C . VAL A 1 86 ? -5.873 0.762 -7.839 1.00 98.25 86 VAL A C 1
ATOM 698 O O . VAL A 1 86 ? -5.727 -0.290 -7.208 1.00 98.25 86 VAL A O 1
ATOM 701 N N . TYR A 1 87 ? -5.115 1.848 -7.678 1.00 98.56 87 TYR A N 1
ATOM 702 C CA . TYR A 1 87 ? -4.009 1.971 -6.731 1.00 98.56 87 TYR A CA 1
ATOM 703 C C . TYR A 1 87 ? -4.253 3.100 -5.717 1.00 98.56 87 TYR A C 1
ATOM 705 O O . TYR A 1 87 ? -3.700 4.184 -5.895 1.00 98.56 87 TYR A O 1
ATOM 713 N N . PRO A 1 88 ? -5.103 2.904 -4.68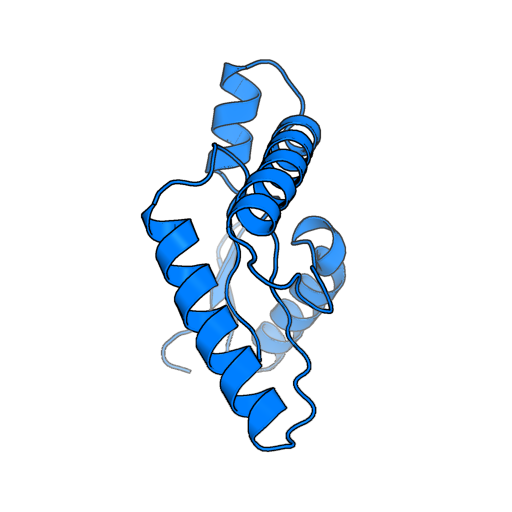8 1.00 98.31 88 PRO A N 1
ATOM 714 C CA . PRO A 1 88 ? -5.352 3.947 -3.697 1.00 98.31 88 PRO A CA 1
ATOM 715 C C . PRO A 1 88 ? -4.083 4.245 -2.894 1.00 98.31 88 PRO A C 1
ATOM 717 O O . PRO A 1 88 ? -3.378 3.323 -2.467 1.00 98.31 88 PRO A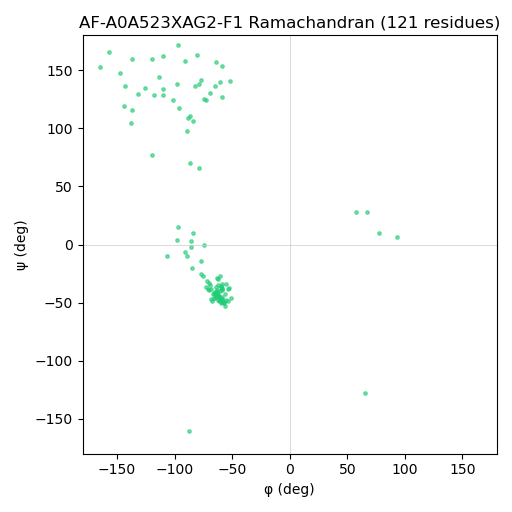 O 1
ATOM 720 N N . ARG A 1 89 ? -3.807 5.529 -2.671 1.00 98.38 89 ARG A N 1
ATOM 721 C CA . ARG A 1 89 ? -2.706 5.997 -1.826 1.00 98.38 89 ARG A CA 1
ATOM 722 C C . ARG A 1 89 ? -3.229 6.333 -0.437 1.00 98.38 89 ARG A C 1
ATOM 724 O O . ARG A 1 89 ? -4.288 6.940 -0.304 1.00 98.38 89 ARG A O 1
ATOM 731 N N . ALA A 1 90 ? -2.498 5.955 0.606 1.00 98.00 90 ALA A N 1
ATOM 732 C CA . ALA A 1 90 ? -2.900 6.251 1.978 1.00 98.00 90 ALA A CA 1
ATOM 733 C C . ALA A 1 90 ? -3.021 7.767 2.221 1.00 98.00 90 ALA A C 1
ATOM 735 O O . ALA A 1 90 ? -3.955 8.201 2.894 1.00 98.00 90 ALA A O 1
ATOM 736 N N . THR A 1 91 ? -2.141 8.572 1.617 1.00 97.62 91 THR A N 1
ATOM 737 C CA . THR A 1 91 ? -2.198 10.045 1.680 1.00 97.62 91 THR A CA 1
ATOM 738 C C . THR A 1 91 ? -3.466 10.642 1.057 1.00 97.62 91 THR A C 1
ATOM 740 O O . THR A 1 91 ? -3.947 11.676 1.521 1.00 97.62 91 THR A O 1
ATOM 743 N N . GLU A 1 92 ? -4.046 9.987 0.050 1.00 97.88 92 GLU A N 1
ATOM 744 C CA . GLU A 1 92 ? -5.257 10.440 -0.650 1.00 97.88 92 GLU A CA 1
ATOM 745 C C . GLU A 1 92 ? -6.547 10.001 0.066 1.00 97.88 92 GLU A C 1
ATOM 747 O O . GLU A 1 92 ? -7.601 10.612 -0.107 1.00 97.88 92 GLU A O 1
ATOM 752 N N . GLU A 1 93 ? -6.464 8.979 0.921 1.00 97.81 93 GLU A N 1
ATOM 753 C CA . GLU A 1 93 ? -7.610 8.379 1.618 1.00 97.81 93 GLU A CA 1
ATOM 754 C C . GLU A 1 93 ? -7.794 8.895 3.060 1.00 97.81 93 GLU A C 1
ATOM 756 O O . GLU A 1 93 ? -8.702 8.451 3.768 1.00 97.81 93 GLU A O 1
ATOM 761 N N . ILE A 1 94 ? -6.985 9.866 3.508 1.00 98.12 94 ILE A N 1
ATOM 762 C CA . ILE A 1 94 ? -7.046 10.435 4.871 1.00 98.12 94 ILE A CA 1
ATOM 763 C C . ILE A 1 94 ? -8.461 10.888 5.277 1.00 98.12 94 ILE A C 1
ATOM 765 O O . ILE A 1 94 ? -8.894 10.512 6.370 1.00 98.12 94 ILE A O 1
ATOM 769 N N . PRO A 1 95 ? -9.239 11.613 4.444 1.00 98.25 95 PRO A N 1
ATOM 770 C CA . PRO A 1 95 ? -10.601 11.996 4.819 1.00 98.25 95 PRO A CA 1
ATOM 771 C C . PRO A 1 95 ? -11.504 10.789 5.110 1.00 98.25 95 PRO A C 1
ATOM 773 O O . PRO A 1 95 ? -12.286 10.812 6.059 1.00 98.25 95 PRO A O 1
ATOM 776 N N . LYS A 1 96 ? -11.371 9.707 4.329 1.00 98.12 96 LYS A N 1
ATOM 777 C CA . LYS A 1 96 ? -12.159 8.483 4.514 1.00 98.12 96 LYS A CA 1
ATOM 778 C C . LYS A 1 96 ? -11.712 7.705 5.751 1.00 98.12 96 LYS A C 1
ATOM 780 O O . LYS A 1 96 ? -12.552 7.149 6.455 1.00 98.12 96 LYS A O 1
ATOM 785 N N . ILE A 1 97 ? -10.409 7.685 6.033 1.00 98.31 97 ILE A N 1
ATOM 786 C CA . ILE A 1 97 ? -9.853 7.092 7.256 1.00 98.31 97 ILE A CA 1
ATOM 787 C C . ILE A 1 97 ? -10.431 7.796 8.490 1.00 98.31 97 ILE A C 1
ATOM 789 O O . ILE A 1 97 ? -10.910 7.116 9.397 1.00 98.31 97 ILE A O 1
ATOM 793 N N . ILE A 1 98 ? -10.460 9.134 8.504 1.00 98.38 98 ILE A N 1
ATOM 794 C CA . ILE A 1 98 ? -11.040 9.921 9.606 1.00 98.38 98 ILE A CA 1
ATOM 795 C C . ILE A 1 98 ? -12.529 9.593 9.786 1.00 98.38 98 ILE A C 1
ATOM 797 O O . ILE A 1 98 ? -12.942 9.268 10.895 1.00 98.38 98 ILE A O 1
ATOM 801 N N . GLU A 1 99 ? -13.312 9.576 8.702 1.00 98.50 99 GLU A N 1
ATOM 802 C CA . GLU A 1 99 ? -14.743 9.223 8.736 1.00 98.50 99 GLU A CA 1
ATOM 803 C C . GLU A 1 99 ? -14.990 7.834 9.360 1.00 98.50 99 GLU A C 1
ATOM 805 O O . GLU A 1 99 ? -15.892 7.657 10.183 1.00 98.50 99 GLU A O 1
ATOM 810 N N . ILE A 1 100 ? -14.170 6.836 9.007 1.00 98.31 100 ILE A N 1
ATOM 811 C CA . ILE A 1 100 ? -14.264 5.485 9.581 1.00 98.31 100 ILE A CA 1
ATOM 812 C C . ILE A 1 100 ? -13.947 5.513 11.080 1.00 98.31 100 ILE A C 1
ATOM 814 O O . ILE A 1 100 ? -14.678 4.911 11.869 1.00 98.31 100 ILE A O 1
ATOM 818 N N . VAL A 1 101 ? -12.878 6.206 11.480 1.00 98.44 101 VAL A N 1
ATOM 819 C CA . VAL A 1 101 ? -12.468 6.319 12.887 1.00 98.44 101 VAL A CA 1
ATOM 820 C C . VAL A 1 101 ? -13.556 6.999 13.721 1.00 98.44 101 VAL A C 1
ATOM 822 O O . VAL A 1 101 ? -13.927 6.478 14.773 1.00 98.44 101 VAL A O 1
ATOM 825 N N . GLU A 1 102 ? -14.135 8.097 13.236 1.00 98.25 102 GLU A N 1
ATOM 826 C CA . GLU A 1 102 ? -15.259 8.778 13.888 1.00 98.25 102 GLU A CA 1
ATOM 827 C C . GLU A 1 102 ? -16.464 7.846 14.056 1.00 98.25 102 GLU A C 1
ATOM 829 O O . GLU A 1 102 ? -17.036 7.751 15.145 1.00 98.25 102 GLU A O 1
ATOM 834 N N . GLY A 1 103 ? -16.814 7.089 13.012 1.00 98.31 103 GLY A N 1
ATOM 835 C CA . GLY A 1 103 ? -17.889 6.101 13.075 1.00 98.31 103 GLY A CA 1
ATOM 836 C C . GLY A 1 103 ? -17.628 4.978 14.087 1.00 98.31 103 GLY A C 1
ATOM 837 O O . GLY A 1 103 ? -18.561 4.505 14.740 1.00 98.31 103 GLY A O 1
ATOM 838 N N . LEU A 1 104 ? -16.372 4.550 14.254 1.00 98.38 104 LEU A N 1
ATOM 839 C CA . LEU A 1 104 ? -15.984 3.559 15.263 1.00 98.38 104 LEU A CA 1
ATOM 840 C C . LEU A 1 104 ? -16.079 4.120 16.686 1.00 98.38 104 LEU A C 1
ATOM 842 O O . LEU A 1 104 ? -16.548 3.411 17.580 1.00 98.38 104 LEU A O 1
ATOM 846 N N . ILE A 1 105 ? -15.699 5.385 16.895 1.00 98.06 105 ILE A N 1
ATOM 847 C CA . ILE A 1 105 ? -15.856 6.075 18.185 1.00 98.06 105 ILE A CA 1
ATOM 848 C C . ILE A 1 105 ? -17.340 6.162 18.549 1.00 98.06 105 ILE A C 1
ATOM 850 O O . ILE A 1 105 ? -17.730 5.764 19.646 1.00 98.06 105 ILE A O 1
ATOM 854 N N . GLN A 1 106 ? -18.186 6.608 17.616 1.00 98.00 106 GLN A N 1
ATOM 855 C CA . GLN A 1 106 ? -19.631 6.748 17.837 1.00 98.00 106 GLN A CA 1
ATOM 856 C C . GLN A 1 106 ? -20.307 5.425 18.226 1.00 98.00 106 GLN A C 1
ATOM 858 O O . GLN A 1 106 ? -21.246 5.419 19.018 1.00 98.00 106 GLN A O 1
ATOM 863 N N . LYS A 1 107 ? -19.822 4.297 17.694 1.00 97.94 107 LYS A N 1
ATOM 864 C CA . LYS A 1 107 ? -20.342 2.953 17.993 1.00 97.94 107 LYS A CA 1
ATOM 865 C C . LYS A 1 107 ? -19.736 2.315 19.250 1.00 97.94 107 LYS A C 1
ATOM 867 O O . LYS A 1 107 ? -20.116 1.204 19.598 1.00 97.94 107 LYS A O 1
ATOM 872 N N . GLY A 1 108 ? -18.795 2.978 19.923 1.00 97.25 108 GLY A N 1
ATOM 873 C CA . GLY A 1 108 ? -18.106 2.434 21.100 1.00 97.25 108 GLY A CA 1
ATOM 874 C C . GLY A 1 108 ? -17.011 1.402 20.790 1.00 97.25 108 GLY A C 1
ATOM 875 O O . GLY A 1 108 ? -16.473 0.790 21.715 1.00 97.25 108 GLY A O 1
ATOM 876 N N . HIS A 1 109 ? -16.643 1.237 19.514 1.00 98.31 109 HIS A N 1
ATOM 877 C CA . HIS A 1 109 ? -15.590 0.321 19.055 1.00 98.31 109 HIS A CA 1
ATOM 878 C C . HIS A 1 109 ? -14.202 0.975 18.976 1.00 98.31 109 HIS A C 1
ATOM 880 O O . HIS A 1 109 ? -13.207 0.293 18.744 1.00 98.31 109 HIS A O 1
ATOM 886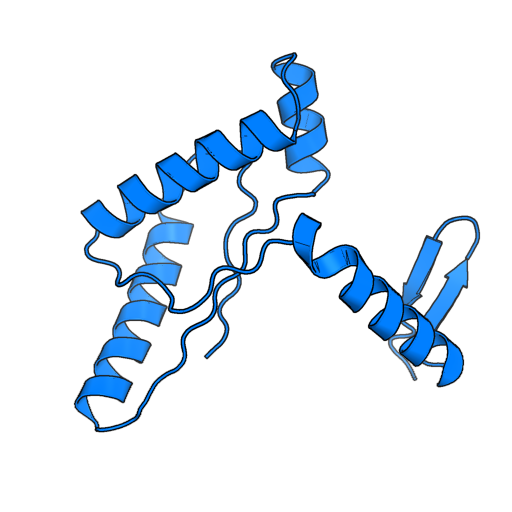 N N . ALA A 1 110 ? -14.100 2.286 19.185 1.00 98.25 110 ALA A N 1
ATOM 887 C CA . ALA A 1 110 ? -12.834 2.998 19.327 1.00 98.25 110 ALA A CA 1
ATOM 888 C C . ALA A 1 110 ? -12.910 4.013 20.473 1.00 98.25 110 ALA A C 1
ATOM 890 O O . ALA A 1 110 ? -13.995 4.397 20.909 1.00 98.25 110 ALA A O 1
ATOM 891 N N . TYR A 1 111 ? -11.755 4.421 20.991 1.00 97.31 111 TYR A N 1
ATOM 892 C CA . TYR A 1 111 ? -11.656 5.405 22.065 1.00 97.31 111 TYR A CA 1
ATOM 893 C C . TYR A 1 111 ? -10.382 6.238 21.926 1.00 97.31 111 TYR A C 1
ATOM 895 O O . TYR A 1 111 ? -9.348 5.752 21.467 1.00 97.31 111 TYR A O 1
ATOM 903 N N . GLN A 1 112 ? -10.460 7.500 22.339 1.00 97.38 112 GLN A N 1
ATOM 904 C CA . GLN A 1 112 ? -9.304 8.385 22.404 1.00 97.38 112 GLN A CA 1
ATOM 905 C C . GLN A 1 112 ? -8.472 8.081 23.657 1.00 97.38 112 GLN A C 1
ATOM 907 O O . GLN A 1 112 ? -9.025 7.896 24.744 1.00 97.38 112 GLN A O 1
ATOM 912 N N . ALA A 1 113 ? -7.149 8.063 23.513 1.00 96.94 113 ALA A N 1
ATOM 913 C CA . ALA A 1 113 ? -6.205 7.987 24.620 1.00 96.94 113 ALA A CA 1
ATOM 914 C C . ALA A 1 113 ? -5.034 8.945 24.355 1.00 96.94 113 ALA A C 1
ATOM 916 O O . ALA A 1 113 ? -4.167 8.679 23.527 1.00 96.94 113 ALA A O 1
ATOM 917 N N . GLY A 1 114 ? -5.017 10.080 25.059 1.00 94.94 114 GLY A N 1
ATOM 918 C CA . GLY A 1 114 ? -4.038 11.139 24.810 1.00 94.94 114 GLY A CA 1
ATOM 919 C C . GLY A 1 114 ? -4.223 11.775 23.428 1.00 94.94 114 GLY A C 1
ATOM 920 O O . GLY A 1 114 ? -5.326 12.210 23.088 1.00 94.94 114 GLY A O 1
ATOM 921 N N . SER A 1 115 ? -3.139 11.838 22.650 1.00 94.88 115 SER A N 1
ATOM 922 C CA . SER A 1 115 ? -3.137 12.327 21.263 1.00 94.88 115 SER A CA 1
ATOM 923 C C . SER A 1 115 ? -3.685 11.322 20.252 1.00 94.88 115 SER A C 1
ATOM 925 O O . SER A 1 115 ? -3.981 11.712 19.126 1.00 94.88 115 SER A O 1
ATOM 927 N N . ASP A 1 116 ? -3.829 10.056 20.642 1.00 97.31 116 ASP A N 1
ATOM 928 C CA . ASP A 1 116 ? -4.073 8.963 19.708 1.00 97.31 116 ASP A CA 1
ATOM 929 C C . ASP A 1 116 ? -5.497 8.414 19.849 1.00 97.31 116 ASP A C 1
ATOM 931 O O . ASP A 1 116 ? -6.177 8.588 20.868 1.00 97.31 116 ASP A O 1
ATOM 935 N N . VAL A 1 117 ? -5.939 7.689 18.822 1.00 97.94 117 VAL A N 1
ATOM 936 C CA . VAL A 1 117 ? -7.200 6.943 18.826 1.00 97.94 117 VAL A CA 1
ATOM 937 C C . VAL A 1 117 ? -6.903 5.457 18.669 1.00 97.94 117 VAL A C 1
ATOM 939 O O . VAL A 1 117 ? -6.213 5.049 17.739 1.00 97.94 117 VAL A O 1
ATOM 942 N N . TYR A 1 118 ? -7.460 4.644 19.566 1.00 98.12 118 TYR A N 1
ATOM 943 C CA . TYR A 1 118 ? -7.272 3.195 19.589 1.00 98.12 118 TYR A CA 1
ATOM 944 C C . TYR A 1 118 ? -8.573 2.459 19.270 1.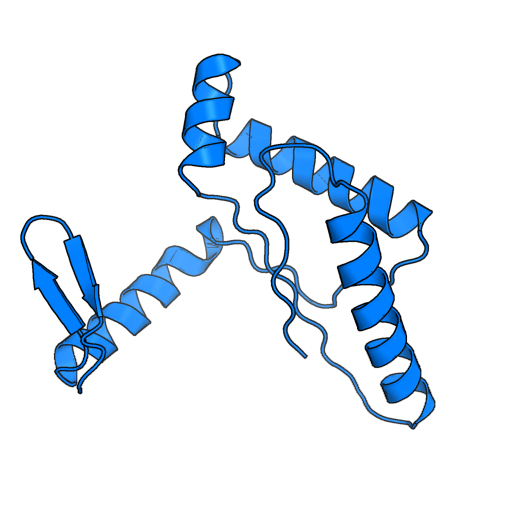00 98.12 118 TYR A C 1
ATOM 946 O O . TYR A 1 118 ? -9.660 2.860 19.690 1.00 98.12 118 TYR A O 1
ATOM 954 N N . PHE A 1 119 ? -8.451 1.333 18.569 1.00 98.25 119 PHE A N 1
ATOM 955 C CA . PHE A 1 119 ? -9.548 0.392 18.355 1.00 98.25 119 PHE A CA 1
ATOM 956 C C . PHE A 1 119 ? -9.707 -0.553 19.559 1.00 98.25 119 PHE A C 1
ATOM 958 O O . PHE A 1 119 ? -8.730 -1.090 20.085 1.00 98.25 119 PHE A O 1
ATOM 965 N N . ARG A 1 120 ? -10.948 -0.795 19.990 1.00 96.94 120 ARG A N 1
ATOM 966 C CA . ARG A 1 120 ? -11.293 -1.677 21.111 1.00 96.94 120 ARG A CA 1
ATOM 967 C C . ARG A 1 120 ? -11.504 -3.108 20.615 1.00 96.94 120 ARG A C 1
ATOM 969 O O . ARG A 1 120 ? -12.595 -3.481 20.200 1.00 96.94 120 ARG A O 1
ATOM 976 N N . VAL A 1 121 ? -10.469 -3.936 20.739 1.00 96.81 121 VAL A N 1
ATOM 977 C CA . VAL A 1 121 ? -10.458 -5.326 20.234 1.00 96.81 121 VAL A CA 1
ATOM 978 C C . VAL A 1 121 ? -11.544 -6.223 20.854 1.00 96.81 121 VAL A C 1
ATOM 980 O O . VAL A 1 121 ? -11.984 -7.171 20.218 1.00 96.81 121 VAL A O 1
ATOM 983 N N . THR A 1 122 ? -11.993 -5.935 22.079 1.00 94.88 122 THR A N 1
ATOM 984 C CA . THR A 1 122 ? -12.973 -6.756 22.819 1.00 94.88 122 THR A CA 1
ATOM 985 C C . THR A 1 122 ? -14.420 -6.261 22.713 1.00 94.88 122 THR A C 1
ATOM 987 O O . THR A 1 122 ? -15.232 -6.618 23.567 1.00 94.88 122 THR A O 1
ATOM 990 N N . SER A 1 123 ? -14.720 -5.367 21.768 1.00 84.06 123 SER A N 1
ATOM 991 C CA . SER A 1 123 ? -16.068 -4.802 21.582 1.00 84.06 123 SER A CA 1
ATOM 992 C C . SER A 1 123 ? -16.921 -5.533 20.561 1.00 84.06 123 SER A C 1
ATOM 994 O O . SER A 1 123 ? -16.356 -6.318 19.772 1.00 84.06 123 SER A O 1
#

Nearest PDB structures (foldseek):
  8qhp-assembly1_B  TM=9.905E-01  e=3.603E-13  Pyrococcus furiosus DSM 3638
  1u0b-assembly1_B  TM=9.860E-01  e=2.975E-12  Escherichia coli
  3tqo-assembly1_A  TM=9.845E-01  e=8.548E-12  Coxiella burnetii
  1li7-assembly1_A  TM=9.805E-01  e=1.189E-11  Escherichia coli
  3c8z-assembly1_A  TM=9.825E-01  e=8.656E-10  unclassified

Secondary structure (DSSP, 8-state):
-EE----SSSPPPHHHHHHHHHHHHHHHHHHHTT-----EE-B--S-HHHHHHHHHHTS-HHHHHHHHHHHHHHHHHHTTPPPPSB--BTTTSHHHHHHHHHHHHHTTSEEEETTEEEE-TT-

Mean predicted aligned error: 2.68 Å